Protein AF-A0AAD8ESJ5-F1 (afdb_monomer_lite)

Sequence (172 aa):
HAMPMRGAFWVPRVFITESRILFYLHSFFLQLIPAIIVDFFIKLRFSGCRPWLAKIQRKIFITFMALAYFTLNSWTFKTDKMVSLKKQVPSTDEPFSLKEFDEFEMLDYFLASFSAAFRFIVKIPVYDTKGRRELKWMKRIENFVILSTIIFVVLWIYEKTSLFSLNDAFSN

Organism: Diploptera punctata (NCBI:txid6984)

Structure (mmCIF, N/CA/C/O backbone):
data_AF-A0AAD8ESJ5-F1
#
_entry.id   AF-A0AAD8ESJ5-F1
#
loop_
_atom_site.group_PDB
_atom_site.id
_atom_site.type_symbol
_atom_site.label_atom_id
_atom_site.label_alt_id
_atom_site.label_comp_id
_atom_site.label_asym_id
_atom_site.label_entity_id
_atom_site.label_seq_id
_atom_site.pdbx_PDB_ins_code
_atom_site.Cartn_x
_atom_site.Cartn_y
_atom_site.Cartn_z
_atom_site.occupancy
_atom_site.B_iso_or_equiv
_atom_site.auth_seq_id
_atom_site.auth_comp_id
_atom_site.auth_asym_id
_atom_site.auth_atom_id
_atom_site.pdbx_PDB_model_num
ATOM 1 N N . HIS A 1 1 ? -5.455 16.045 0.692 1.00 40.94 1 HIS A N 1
ATOM 2 C CA . HIS A 1 1 ? -4.214 16.323 1.451 1.00 40.94 1 HIS A CA 1
ATOM 3 C C . HIS A 1 1 ? -3.374 15.050 1.569 1.00 40.94 1 HIS A C 1
ATOM 5 O O . HIS A 1 1 ? -3.767 14.154 2.292 1.00 40.94 1 HIS A O 1
ATOM 11 N N . ALA A 1 2 ? -2.257 14.913 0.842 1.00 50.38 2 ALA A N 1
ATOM 12 C CA . ALA A 1 2 ? -1.377 13.742 0.987 1.00 50.38 2 ALA A CA 1
ATOM 13 C C . ALA A 1 2 ? -0.287 14.036 2.027 1.00 50.38 2 ALA A C 1
ATOM 15 O O . ALA A 1 2 ? 0.477 14.990 1.850 1.00 50.38 2 ALA A O 1
ATOM 16 N N . MET A 1 3 ? -0.228 13.246 3.101 1.00 56.78 3 MET A N 1
ATOM 17 C CA . MET A 1 3 ? 0.818 13.377 4.115 1.00 56.78 3 MET A CA 1
ATOM 18 C C . MET A 1 3 ? 2.148 12.837 3.570 1.00 56.78 3 MET A C 1
ATOM 20 O O . MET A 1 3 ? 2.182 11.722 3.044 1.00 56.78 3 MET A O 1
ATOM 24 N N . PRO A 1 4 ? 3.243 13.609 3.650 1.00 57.22 4 PRO A N 1
ATOM 25 C CA . PRO A 1 4 ? 4.560 13.118 3.276 1.00 57.22 4 PRO A CA 1
ATOM 26 C C . PRO A 1 4 ? 5.033 12.075 4.298 1.00 57.22 4 PRO A C 1
ATOM 28 O O . PRO A 1 4 ? 5.200 12.390 5.472 1.00 57.22 4 PRO A O 1
ATOM 31 N N . MET A 1 5 ? 5.254 10.835 3.857 1.00 58.59 5 MET A N 1
ATOM 32 C CA . MET A 1 5 ? 5.862 9.792 4.688 1.00 58.59 5 MET A CA 1
ATOM 33 C C . MET A 1 5 ? 7.370 9.759 4.434 1.00 58.59 5 MET A C 1
ATOM 35 O O . MET A 1 5 ? 7.796 9.486 3.313 1.00 58.59 5 MET A O 1
ATOM 39 N N . ARG A 1 6 ? 8.183 10.033 5.462 1.00 57.84 6 ARG A N 1
ATOM 40 C CA . ARG A 1 6 ? 9.639 9.822 5.388 1.00 57.84 6 ARG A CA 1
ATOM 41 C C . ARG A 1 6 ? 9.941 8.329 5.352 1.00 57.84 6 ARG A C 1
ATOM 43 O O . ARG A 1 6 ? 9.407 7.581 6.166 1.00 57.84 6 ARG A O 1
ATOM 50 N N . GLY A 1 7 ? 10.818 7.910 4.441 1.00 61.34 7 GLY A N 1
ATOM 51 C CA . GLY A 1 7 ? 11.282 6.519 4.363 1.00 61.34 7 GLY A CA 1
ATOM 52 C C . GLY A 1 7 ? 10.276 5.533 3.760 1.00 61.34 7 GLY A C 1
ATOM 53 O O . GLY A 1 7 ? 10.505 4.326 3.803 1.00 61.34 7 GLY A O 1
ATOM 54 N N . ALA A 1 8 ? 9.176 6.018 3.180 1.00 63.88 8 ALA A N 1
ATOM 55 C CA . ALA A 1 8 ? 8.313 5.171 2.370 1.00 63.88 8 ALA A CA 1
ATOM 56 C C . ALA A 1 8 ? 9.044 4.811 1.070 1.00 63.88 8 ALA A C 1
ATOM 58 O O . ALA A 1 8 ? 9.504 5.690 0.355 1.00 63.88 8 ALA A O 1
ATOM 59 N N . PHE A 1 9 ? 9.153 3.524 0.743 1.00 65.75 9 PHE A N 1
ATOM 60 C CA . PHE A 1 9 ? 9.714 3.093 -0.546 1.00 65.75 9 PHE A CA 1
ATOM 61 C C . PHE A 1 9 ? 8.698 3.177 -1.691 1.00 65.75 9 PHE A C 1
ATOM 63 O O . PHE A 1 9 ? 9.081 3.172 -2.858 1.00 65.75 9 PHE A O 1
ATOM 70 N N . TRP A 1 10 ? 7.407 3.254 -1.363 1.00 70.50 10 TRP A N 1
ATOM 71 C CA . TRP A 1 10 ? 6.308 3.308 -2.319 1.00 70.50 10 TRP A CA 1
ATOM 72 C C . TRP A 1 10 ? 5.266 4.328 -1.876 1.00 70.50 10 TRP A C 1
ATOM 74 O O . TRP A 1 10 ? 5.114 4.583 -0.680 1.00 70.50 10 TRP A O 1
ATOM 84 N N . VAL A 1 11 ? 4.516 4.886 -2.828 1.00 69.19 11 VAL A N 1
ATOM 85 C CA . VAL A 1 11 ? 3.364 5.726 -2.492 1.00 69.19 11 VAL A CA 1
ATOM 86 C C . VAL A 1 11 ? 2.302 4.836 -1.840 1.00 69.19 11 VAL A C 1
ATOM 88 O O . VAL A 1 11 ? 1.853 3.884 -2.476 1.00 69.19 11 VAL A O 1
ATOM 91 N N . PRO A 1 12 ? 1.860 5.117 -0.604 1.00 64.38 12 PRO A N 1
ATOM 92 C CA . PRO A 1 12 ? 0.743 4.396 -0.012 1.00 64.38 12 PRO A CA 1
ATOM 93 C C . PRO A 1 12 ? -0.530 4.803 -0.759 1.00 64.38 12 PRO A C 1
ATOM 95 O O . PRO A 1 12 ? -1.142 5.833 -0.475 1.00 64.38 12 PRO A O 1
ATOM 98 N N . ARG A 1 13 ? -0.888 4.023 -1.777 1.00 66.56 13 ARG A N 1
ATOM 99 C CA . ARG A 1 13 ? -2.115 4.182 -2.549 1.00 66.56 13 ARG A CA 1
ATOM 100 C C . ARG A 1 13 ? -3.047 3.040 -2.182 1.00 66.56 13 ARG A C 1
ATOM 102 O O . ARG A 1 13 ? -2.690 1.873 -2.312 1.00 66.56 13 ARG A O 1
ATOM 109 N N . VAL A 1 14 ? -4.228 3.394 -1.697 1.00 66.19 14 VAL A N 1
ATOM 110 C CA . VAL A 1 14 ? -5.308 2.439 -1.460 1.00 66.19 14 VAL A CA 1
ATOM 111 C C . VAL A 1 14 ? -6.241 2.537 -2.654 1.00 66.19 14 VAL A C 1
ATOM 113 O O . VAL A 1 14 ? -6.745 3.618 -2.953 1.00 66.19 14 VAL A O 1
ATOM 116 N N . PHE A 1 15 ? -6.424 1.424 -3.357 1.00 68.56 15 PHE A N 1
ATOM 117 C CA . PHE A 1 15 ? -7.370 1.320 -4.457 1.00 68.56 15 PHE A CA 1
ATOM 118 C C . PHE A 1 15 ? -8.487 0.377 -4.028 1.00 68.56 15 PHE A C 1
ATOM 120 O O . PHE A 1 15 ? -8.247 -0.808 -3.796 1.00 68.56 15 PHE A O 1
ATOM 127 N N . ILE A 1 16 ? -9.690 0.920 -3.869 1.00 68.75 16 ILE A N 1
ATOM 128 C CA . ILE A 1 16 ? -10.880 0.151 -3.515 1.00 68.75 16 ILE A CA 1
ATOM 129 C C . ILE A 1 16 ? -11.651 -0.063 -4.810 1.00 68.75 16 ILE A C 1
ATOM 131 O O . ILE A 1 16 ? -11.987 0.894 -5.502 1.00 68.75 16 ILE A O 1
ATOM 135 N N . THR A 1 17 ? -11.879 -1.321 -5.167 1.00 74.94 17 THR A N 1
ATOM 136 C CA . THR A 1 17 ? -12.646 -1.689 -6.354 1.00 74.94 17 THR A CA 1
ATOM 137 C C . THR A 1 17 ? -13.560 -2.854 -6.022 1.00 74.94 17 THR A C 1
ATOM 139 O O . THR A 1 17 ? -13.198 -3.734 -5.242 1.00 74.94 17 THR A O 1
ATOM 142 N N . GLU A 1 18 ? -14.744 -2.857 -6.622 1.00 73.56 18 GLU A N 1
ATOM 143 C CA . GLU A 1 18 ? -15.721 -3.938 -6.478 1.00 73.56 18 GLU A CA 1
ATOM 144 C C . GLU A 1 18 ? -15.319 -5.169 -7.307 1.00 73.56 18 GLU A C 1
ATOM 146 O O . GLU A 1 18 ? -15.631 -6.308 -6.957 1.00 73.56 18 GLU A O 1
ATOM 151 N N . SER A 1 19 ? -14.560 -4.964 -8.391 1.00 79.31 19 SER A N 1
ATOM 152 C CA . SER A 1 19 ? -14.103 -6.050 -9.255 1.00 79.31 19 SER A CA 1
ATOM 153 C C . SER A 1 19 ? -12.823 -6.690 -8.725 1.00 79.31 19 SER A C 1
ATOM 155 O O . SER A 1 19 ? -11.733 -6.114 -8.777 1.00 79.31 19 SER A O 1
ATOM 157 N N . ARG A 1 20 ? -12.931 -7.955 -8.302 1.00 78.00 20 ARG A N 1
ATOM 158 C CA . ARG A 1 20 ? -11.779 -8.762 -7.864 1.00 78.00 20 ARG A CA 1
ATOM 159 C C . ARG A 1 20 ? -10.717 -8.903 -8.955 1.00 78.00 20 ARG A C 1
ATOM 161 O O . ARG A 1 20 ? -9.530 -8.913 -8.650 1.00 78.00 20 ARG A O 1
ATOM 168 N N . ILE A 1 21 ? -11.125 -8.988 -10.221 1.00 78.12 21 ILE A N 1
ATOM 169 C CA . ILE A 1 21 ? -10.200 -9.154 -11.351 1.00 78.12 21 ILE A CA 1
ATOM 170 C C . ILE A 1 21 ? -9.342 -7.898 -11.516 1.00 78.12 21 ILE A C 1
ATOM 172 O O . ILE A 1 21 ? -8.121 -8.000 -11.617 1.00 78.12 21 ILE A O 1
ATOM 176 N N . LEU A 1 22 ? -9.964 -6.715 -11.472 1.00 78.94 22 LEU A N 1
ATOM 177 C CA . LEU A 1 22 ? -9.235 -5.448 -11.543 1.00 78.94 22 LEU A CA 1
ATOM 178 C C . LEU A 1 22 ? -8.283 -5.286 -10.357 1.00 78.94 22 LEU A C 1
ATOM 180 O O . LEU A 1 22 ? -7.149 -4.853 -10.552 1.00 78.94 22 LEU A O 1
ATOM 184 N N . PHE A 1 23 ? -8.704 -5.698 -9.157 1.00 81.81 23 PHE A N 1
ATOM 185 C CA . PHE A 1 23 ? -7.833 -5.718 -7.985 1.00 81.81 23 PHE A CA 1
ATOM 186 C C . PHE A 1 23 ? -6.596 -6.602 -8.210 1.00 81.81 23 PHE A C 1
ATOM 188 O O . PHE A 1 23 ? -5.471 -6.139 -8.020 1.00 81.81 23 PHE A O 1
ATOM 195 N N . TYR A 1 24 ? -6.778 -7.851 -8.657 1.00 81.12 24 TYR A N 1
ATOM 196 C CA . TYR A 1 24 ? -5.661 -8.770 -8.893 1.00 81.12 24 TYR A CA 1
ATOM 197 C C . TYR A 1 24 ? -4.707 -8.264 -9.972 1.00 81.12 24 TYR A C 1
ATOM 199 O O . TYR A 1 24 ? -3.495 -8.300 -9.763 1.00 81.12 24 TYR A O 1
ATOM 207 N N . LEU A 1 25 ? -5.235 -7.759 -11.091 1.00 80.81 25 LEU A N 1
ATOM 208 C CA . LEU A 1 25 ? -4.420 -7.176 -12.157 1.00 80.81 25 LEU A CA 1
ATOM 209 C C . LEU A 1 25 ? -3.615 -5.986 -11.625 1.00 80.81 25 LEU A C 1
ATOM 211 O O . LEU A 1 25 ? -2.398 -5.944 -11.786 1.00 80.81 25 LEU A O 1
ATOM 215 N N . HIS A 1 26 ? -4.265 -5.057 -10.927 1.00 78.50 26 HIS A N 1
ATOM 216 C CA . HIS A 1 26 ? -3.607 -3.880 -10.368 1.00 78.50 26 HIS A CA 1
ATOM 217 C C . HIS A 1 26 ? -2.498 -4.257 -9.373 1.00 78.50 26 HIS A C 1
ATOM 219 O O . HIS A 1 26 ? -1.363 -3.797 -9.511 1.00 78.50 26 HIS A O 1
ATOM 225 N N . SER A 1 27 ? -2.784 -5.135 -8.406 1.00 79.56 27 SER A N 1
ATOM 226 C CA . SER A 1 27 ? -1.782 -5.617 -7.446 1.00 79.56 27 SER A CA 1
ATOM 227 C C . SER A 1 27 ? -0.632 -6.360 -8.129 1.00 79.56 27 SER A C 1
ATOM 229 O O . SER A 1 27 ? 0.530 -6.182 -7.761 1.00 79.56 27 SER A O 1
ATOM 231 N N . PHE A 1 28 ? -0.916 -7.163 -9.152 1.00 80.56 28 PHE A N 1
ATOM 232 C CA . PHE A 1 28 ? 0.120 -7.889 -9.878 1.00 80.56 28 PHE A CA 1
ATOM 233 C C . PHE A 1 28 ? 1.044 -6.938 -10.653 1.00 80.56 28 PHE A C 1
ATOM 235 O O . PHE A 1 28 ? 2.262 -6.961 -10.456 1.00 80.56 28 PHE A O 1
ATOM 242 N N . PHE A 1 29 ? 0.476 -6.056 -11.479 1.00 76.88 29 PHE A N 1
ATOM 243 C CA . PHE A 1 29 ? 1.249 -5.181 -12.362 1.00 76.88 29 PHE A CA 1
ATOM 244 C C . PHE A 1 29 ? 1.947 -4.032 -11.635 1.00 76.88 29 PHE A C 1
ATOM 246 O O . PHE A 1 29 ? 3.068 -3.682 -11.999 1.00 76.88 29 PHE A O 1
ATOM 253 N N . LEU A 1 30 ? 1.323 -3.446 -10.611 1.00 75.00 30 LEU A N 1
ATOM 254 C CA . LEU A 1 30 ? 1.831 -2.220 -9.985 1.00 75.00 30 LEU A CA 1
ATOM 255 C C . LEU A 1 30 ? 2.545 -2.442 -8.658 1.00 75.00 30 LEU A C 1
ATOM 257 O O . LEU A 1 30 ? 3.293 -1.567 -8.231 1.00 75.00 30 LEU A O 1
ATOM 261 N N . GLN A 1 31 ? 2.346 -3.590 -8.009 1.00 77.25 31 GLN A N 1
ATOM 262 C CA . GLN A 1 31 ? 2.987 -3.883 -6.725 1.00 77.25 31 GLN A CA 1
ATOM 263 C C . GLN A 1 31 ? 3.960 -5.057 -6.841 1.00 77.25 31 GLN A C 1
ATOM 265 O O . GLN A 1 31 ? 5.114 -4.929 -6.428 1.00 77.25 31 GLN A O 1
ATOM 270 N N . LEU A 1 32 ? 3.542 -6.183 -7.432 1.00 81.44 32 LEU A N 1
ATOM 271 C CA . LEU A 1 32 ? 4.367 -7.394 -7.463 1.00 81.44 32 LEU A CA 1
ATOM 272 C C . LEU A 1 32 ? 5.510 -7.317 -8.484 1.00 81.44 32 LEU A C 1
ATOM 274 O O . LEU A 1 32 ? 6.667 -7.503 -8.101 1.00 81.44 32 LEU A O 1
ATOM 278 N N . ILE A 1 33 ? 5.211 -7.027 -9.756 1.00 81.62 33 ILE A N 1
ATOM 279 C CA . ILE A 1 33 ? 6.234 -6.948 -10.816 1.00 81.62 33 ILE A CA 1
ATOM 280 C C . ILE A 1 33 ? 7.335 -5.935 -10.459 1.00 81.62 33 ILE A C 1
ATOM 282 O O . ILE A 1 33 ? 8.511 -6.312 -10.483 1.00 81.62 33 ILE A O 1
ATOM 286 N N . PRO A 1 34 ? 7.021 -4.687 -10.055 1.00 79.12 34 PRO A N 1
ATOM 287 C CA . PRO A 1 34 ? 8.061 -3.714 -9.750 1.00 79.12 34 PRO A CA 1
ATOM 288 C C . PRO A 1 34 ? 8.897 -4.114 -8.534 1.00 79.12 34 PRO A C 1
ATOM 290 O O . PRO A 1 34 ? 10.107 -3.899 -8.528 1.00 79.12 34 PRO A O 1
ATOM 293 N N . ALA A 1 35 ? 8.286 -4.748 -7.526 1.00 82.00 35 ALA A N 1
ATOM 294 C CA . ALA A 1 35 ? 9.021 -5.224 -6.360 1.00 82.00 35 ALA A CA 1
ATOM 295 C C . ALA A 1 35 ? 10.011 -6.341 -6.710 1.00 82.00 35 ALA A C 1
ATOM 297 O O . ALA A 1 35 ? 11.132 -6.326 -6.203 1.00 82.00 35 ALA A O 1
ATOM 298 N N . ILE A 1 36 ? 9.634 -7.264 -7.603 1.00 82.25 36 ILE A N 1
ATOM 299 C CA . ILE A 1 36 ? 10.530 -8.325 -8.088 1.00 82.25 36 ILE A CA 1
ATOM 300 C C . ILE A 1 36 ? 11.685 -7.729 -8.898 1.00 82.25 36 ILE A C 1
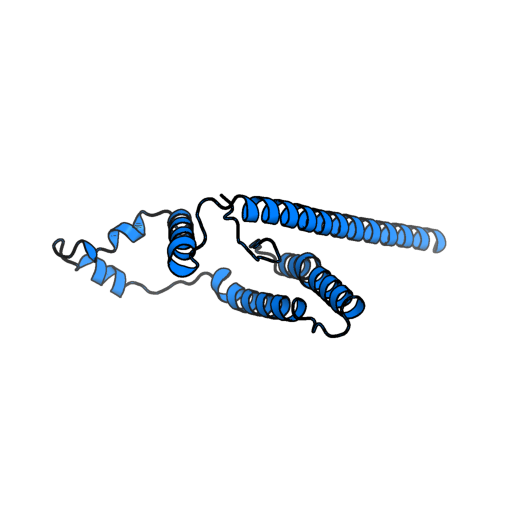ATOM 302 O O . ILE A 1 36 ? 12.833 -8.120 -8.691 1.00 82.25 36 ILE A O 1
ATOM 306 N N . ILE A 1 37 ? 11.405 -6.767 -9.782 1.00 82.19 37 ILE A N 1
ATOM 307 C CA . ILE A 1 37 ? 12.433 -6.089 -10.586 1.00 82.19 37 ILE A CA 1
ATOM 308 C C . ILE A 1 37 ? 13.451 -5.389 -9.674 1.00 82.19 37 ILE A C 1
ATOM 310 O O . ILE A 1 37 ? 14.659 -5.546 -9.855 1.00 82.19 37 ILE A O 1
ATOM 314 N N . VAL A 1 38 ? 12.983 -4.659 -8.659 1.00 81.75 38 VAL A N 1
ATOM 315 C CA . VAL A 1 38 ? 13.859 -3.982 -7.690 1.00 81.75 38 VAL A CA 1
ATOM 316 C C . VAL A 1 38 ? 14.681 -4.990 -6.887 1.00 81.75 38 VAL A C 1
ATOM 318 O O . VAL A 1 38 ? 15.895 -4.828 -6.773 1.00 81.75 38 VAL A O 1
ATOM 321 N N . ASP A 1 39 ? 14.058 -6.054 -6.379 1.00 83.44 39 ASP A N 1
ATOM 322 C CA . ASP A 1 39 ? 14.748 -7.124 -5.652 1.00 83.44 39 ASP A CA 1
ATOM 323 C C . ASP A 1 39 ? 15.816 -7.817 -6.532 1.00 83.44 39 ASP A C 1
ATOM 325 O O . ASP A 1 39 ? 16.898 -8.153 -6.040 1.00 83.44 39 ASP A O 1
ATOM 329 N N . PHE A 1 40 ? 15.563 -7.976 -7.838 1.00 84.94 40 PHE A N 1
ATOM 330 C CA . PHE A 1 40 ? 16.534 -8.498 -8.806 1.00 84.94 40 PHE A CA 1
ATOM 331 C C . PHE A 1 40 ? 17.720 -7.546 -9.006 1.00 84.94 40 PHE A C 1
ATOM 333 O O . PHE A 1 40 ? 18.870 -7.979 -8.917 1.00 84.94 40 PHE A O 1
ATOM 340 N N . PHE A 1 41 ? 17.469 -6.246 -9.199 1.00 82.44 41 PHE A N 1
ATOM 341 C CA . PHE A 1 41 ? 18.537 -5.246 -9.313 1.00 82.44 41 PHE A CA 1
ATOM 342 C C . PHE A 1 41 ? 19.377 -5.137 -8.041 1.00 82.44 41 PHE A C 1
ATOM 344 O O . PHE A 1 41 ? 20.598 -5.008 -8.129 1.00 82.44 41 PHE A O 1
ATOM 351 N N . ILE A 1 42 ? 18.750 -5.216 -6.865 1.00 82.75 42 ILE A N 1
ATOM 352 C CA . ILE A 1 42 ? 19.461 -5.223 -5.582 1.00 82.75 42 ILE A CA 1
ATOM 353 C C . ILE A 1 42 ? 20.376 -6.444 -5.503 1.00 82.75 42 ILE A C 1
ATOM 355 O O . ILE A 1 42 ? 21.553 -6.295 -5.186 1.00 82.75 42 ILE A O 1
ATOM 359 N N . LYS A 1 43 ? 19.866 -7.632 -5.846 1.00 83.38 43 LYS A N 1
ATOM 360 C CA . LYS A 1 43 ? 20.651 -8.872 -5.835 1.00 83.38 43 LYS A CA 1
ATOM 361 C C . LYS A 1 43 ? 21.822 -8.832 -6.823 1.00 83.38 43 LYS A C 1
ATOM 363 O O . LYS A 1 43 ? 22.888 -9.348 -6.506 1.00 83.38 43 LYS A O 1
ATOM 368 N N . LEU A 1 44 ? 21.621 -8.235 -7.999 1.00 83.12 44 LEU A N 1
ATOM 369 C CA . LEU A 1 44 ? 22.636 -8.142 -9.050 1.00 83.12 44 LEU A CA 1
ATOM 370 C C . LEU A 1 44 ? 23.721 -7.104 -8.730 1.00 83.12 44 LEU A C 1
ATOM 372 O O . LEU A 1 44 ? 24.896 -7.343 -8.988 1.00 83.12 44 LEU A O 1
ATOM 376 N N . ARG A 1 45 ? 23.335 -5.942 -8.187 1.00 79.25 45 ARG A N 1
ATOM 377 C CA . ARG A 1 45 ? 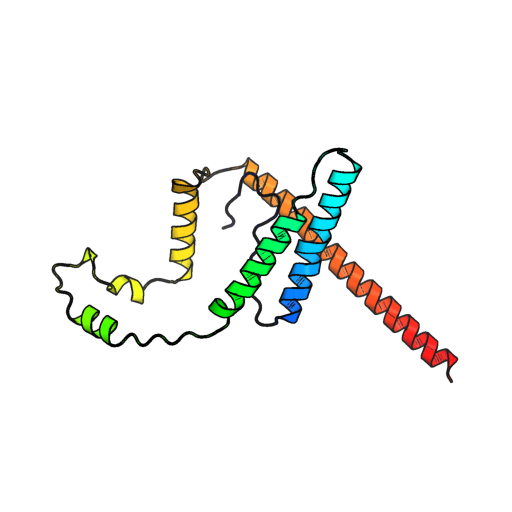24.249 -4.813 -7.945 1.00 79.25 45 ARG A CA 1
ATOM 378 C C . ARG A 1 45 ? 24.953 -4.885 -6.594 1.00 79.25 45 ARG A C 1
ATOM 380 O O . ARG A 1 45 ? 26.072 -4.401 -6.464 1.00 79.25 45 ARG A O 1
ATOM 387 N N . PHE A 1 46 ? 24.294 -5.459 -5.595 1.00 76.94 46 PHE A N 1
ATOM 388 C CA . PHE A 1 46 ? 24.791 -5.553 -4.231 1.00 76.94 46 PHE A CA 1
ATOM 389 C C . PHE A 1 46 ? 24.863 -7.029 -3.839 1.00 76.94 46 PHE A C 1
ATOM 391 O O . PHE A 1 46 ? 23.950 -7.561 -3.202 1.00 76.94 46 PHE A O 1
ATOM 398 N N . SER A 1 47 ? 25.953 -7.696 -4.237 1.00 60.56 47 SER A N 1
ATOM 399 C CA . SER A 1 47 ? 26.269 -9.071 -3.829 1.00 60.56 47 SER A CA 1
ATOM 400 C C . SER A 1 47 ? 26.280 -9.174 -2.300 1.00 60.56 47 SER A C 1
ATOM 402 O O . SER A 1 47 ? 27.258 -8.817 -1.651 1.00 60.56 47 SER A O 1
ATOM 404 N N . GLY A 1 48 ? 25.159 -9.613 -1.719 1.00 67.06 48 GLY A N 1
ATOM 405 C CA . GLY A 1 48 ? 24.968 -9.760 -0.271 1.00 67.06 48 GLY A CA 1
ATOM 406 C C . GLY A 1 48 ? 23.643 -9.207 0.267 1.00 67.06 48 GLY A C 1
ATOM 407 O O . GLY A 1 48 ? 23.177 -9.662 1.315 1.00 67.06 48 GLY A O 1
ATOM 408 N N . CYS A 1 49 ? 22.978 -8.291 -0.444 1.00 71.75 49 CYS A N 1
ATOM 409 C CA . CYS A 1 49 ? 21.674 -7.782 -0.015 1.00 71.75 49 CYS A CA 1
ATOM 410 C C . CYS A 1 49 ? 20.566 -8.804 -0.305 1.00 71.75 49 CYS A C 1
ATOM 412 O O . CYS A 1 49 ? 20.354 -9.229 -1.441 1.00 71.75 49 CYS A O 1
ATOM 414 N N . ARG A 1 50 ? 19.831 -9.206 0.740 1.00 74.12 50 ARG A N 1
ATOM 415 C CA . ARG A 1 50 ? 18.709 -10.141 0.602 1.00 74.12 50 ARG A CA 1
ATOM 416 C C . ARG A 1 50 ? 17.475 -9.404 0.061 1.00 74.12 50 ARG A C 1
ATOM 418 O O . ARG A 1 50 ? 17.078 -8.409 0.667 1.00 74.12 50 ARG A O 1
ATOM 425 N N . PRO A 1 51 ? 16.829 -9.907 -1.006 1.00 74.38 51 PRO A N 1
ATOM 426 C CA . PRO A 1 51 ? 15.579 -9.340 -1.498 1.00 74.38 51 PRO A CA 1
ATOM 427 C C . PRO A 1 51 ? 14.489 -9.463 -0.424 1.00 74.38 51 PRO A C 1
ATOM 429 O O . PRO A 1 51 ? 14.261 -10.542 0.146 1.00 74.38 51 PRO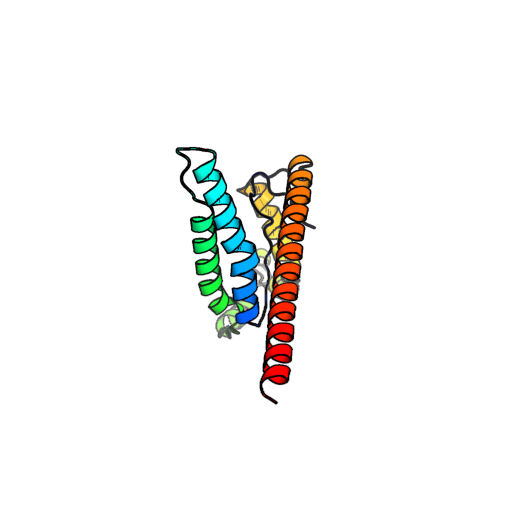 A O 1
ATOM 432 N N . TRP A 1 52 ? 13.851 -8.342 -0.100 1.00 80.75 52 TRP A N 1
ATOM 433 C CA . TRP A 1 52 ? 12.842 -8.239 0.962 1.00 80.75 52 TRP A CA 1
ATOM 434 C C . TRP A 1 52 ? 11.554 -7.584 0.475 1.00 80.75 52 TRP A C 1
ATOM 436 O O . TRP A 1 52 ? 10.505 -7.782 1.096 1.00 80.75 52 TRP A O 1
ATOM 446 N N . LEU A 1 53 ? 11.601 -6.850 -0.636 1.00 81.44 53 LEU A N 1
ATOM 447 C CA . LEU A 1 53 ? 10.492 -6.020 -1.075 1.00 81.44 53 LEU A CA 1
ATOM 448 C C . LEU A 1 53 ? 9.322 -6.886 -1.553 1.00 81.44 53 LEU A C 1
ATOM 450 O O . LEU A 1 53 ? 8.186 -6.677 -1.122 1.00 81.44 53 LEU A O 1
ATOM 454 N N . ALA A 1 54 ? 9.595 -7.946 -2.319 1.00 80.81 54 ALA A N 1
ATOM 455 C CA . ALA A 1 54 ? 8.582 -8.916 -2.735 1.00 80.81 54 ALA A CA 1
ATOM 456 C C . ALA A 1 54 ? 7.937 -9.641 -1.538 1.00 80.81 54 ALA A C 1
ATOM 458 O O . ALA A 1 54 ? 6.742 -9.945 -1.555 1.00 80.81 54 ALA A O 1
ATOM 459 N N . LYS A 1 55 ? 8.694 -9.876 -0.454 1.00 83.75 55 LYS A N 1
ATOM 460 C CA . LYS A 1 55 ? 8.146 -10.479 0.775 1.00 83.75 55 LYS A CA 1
ATOM 461 C C . LYS A 1 55 ? 7.146 -9.551 1.451 1.00 83.75 55 LYS A C 1
ATOM 463 O O . LYS A 1 55 ? 6.133 -10.028 1.961 1.00 83.75 55 LYS A O 1
ATOM 468 N N . ILE A 1 56 ? 7.415 -8.246 1.458 1.00 84.12 56 ILE A N 1
ATOM 469 C CA . ILE A 1 56 ? 6.472 -7.259 1.985 1.00 84.12 56 ILE A CA 1
ATOM 470 C C . ILE A 1 56 ? 5.232 -7.173 1.111 1.00 84.12 56 ILE A C 1
ATOM 472 O O . ILE A 1 56 ? 4.134 -7.259 1.653 1.00 84.12 56 ILE A O 1
ATOM 476 N N . GLN A 1 57 ? 5.385 -7.089 -0.212 1.00 84.25 57 GLN A N 1
ATOM 477 C CA . GLN A 1 57 ? 4.228 -7.041 -1.110 1.00 84.25 57 GLN A CA 1
ATOM 478 C C . GLN A 1 57 ? 3.335 -8.275 -0.957 1.00 84.25 57 GLN A C 1
ATOM 480 O O . GLN A 1 57 ? 2.115 -8.152 -0.894 1.00 84.25 57 GLN A O 1
ATOM 485 N N . ARG A 1 58 ? 3.924 -9.463 -0.769 1.00 84.94 58 ARG A N 1
ATOM 486 C CA . ARG A 1 58 ? 3.159 -10.680 -0.466 1.00 84.94 58 ARG A CA 1
ATOM 487 C C . ARG A 1 58 ? 2.358 -10.563 0.834 1.00 84.94 58 ARG A C 1
ATOM 489 O O . ARG A 1 58 ? 1.200 -10.967 0.862 1.00 84.94 58 ARG A O 1
ATOM 496 N N . LYS A 1 59 ? 2.953 -10.030 1.908 1.00 86.44 59 LYS A N 1
ATOM 497 C CA . LYS A 1 59 ? 2.235 -9.809 3.176 1.00 86.44 59 LYS A CA 1
ATOM 498 C C . LYS A 1 59 ? 1.086 -8.821 2.989 1.00 86.44 59 LYS A C 1
ATOM 500 O O . LYS A 1 59 ? -0.022 -9.115 3.417 1.00 86.44 59 LYS A O 1
ATOM 505 N N . ILE A 1 60 ? 1.344 -7.704 2.309 1.00 84.06 60 ILE A N 1
ATOM 506 C CA . ILE A 1 60 ? 0.338 -6.682 1.993 1.00 84.06 60 ILE A CA 1
ATOM 507 C C . ILE A 1 60 ? -0.837 -7.309 1.234 1.00 84.06 60 ILE A C 1
ATOM 509 O O . ILE A 1 60 ? -1.987 -7.120 1.619 1.00 84.06 60 ILE A O 1
ATOM 513 N N . PHE A 1 61 ? -0.553 -8.116 0.214 1.00 84.50 61 PHE A N 1
ATOM 514 C CA . PHE A 1 61 ? -1.571 -8.801 -0.574 1.00 84.50 61 PHE A CA 1
ATOM 515 C C . PHE A 1 61 ? -2.436 -9.757 0.260 1.00 84.50 61 PHE A C 1
ATOM 517 O O . PHE A 1 61 ? -3.659 -9.722 0.159 1.00 84.50 61 PHE A O 1
ATOM 524 N N . ILE A 1 62 ? -1.822 -10.578 1.121 1.00 86.12 62 ILE A N 1
ATOM 525 C CA . ILE A 1 62 ? -2.560 -11.492 2.011 1.00 86.12 62 ILE A CA 1
ATOM 526 C C . ILE A 1 62 ? -3.456 -10.701 2.972 1.00 86.12 62 ILE A C 1
ATOM 528 O O . ILE A 1 62 ? -4.619 -11.057 3.156 1.00 86.12 62 ILE A O 1
ATOM 532 N N . THR A 1 63 ? -2.945 -9.606 3.542 1.00 86.38 63 THR A N 1
ATOM 533 C CA . THR A 1 63 ? -3.738 -8.721 4.402 1.00 86.38 63 THR A CA 1
ATOM 534 C C . THR A 1 63 ? -4.922 -8.128 3.646 1.00 86.38 63 THR A C 1
ATOM 536 O O . THR A 1 63 ? -6.030 -8.140 4.172 1.00 86.38 63 THR A O 1
ATOM 539 N N . PHE A 1 64 ? -4.731 -7.662 2.408 1.00 83.69 64 PHE A N 1
ATOM 540 C CA . PHE A 1 64 ? -5.835 -7.153 1.591 1.00 83.69 64 PHE A CA 1
ATOM 541 C C . PHE A 1 64 ? -6.872 -8.227 1.262 1.00 83.69 64 PHE A C 1
ATOM 543 O O . PHE A 1 64 ? -8.061 -7.932 1.304 1.00 83.69 64 PHE A O 1
ATOM 550 N N . MET A 1 65 ? -6.456 -9.465 0.987 1.00 83.81 65 MET A N 1
ATOM 551 C CA . MET A 1 65 ? -7.387 -10.577 0.755 1.00 83.81 65 MET A CA 1
ATOM 552 C C . MET A 1 65 ? -8.247 -10.875 1.983 1.00 83.81 65 MET A C 1
ATOM 554 O O . MET A 1 65 ? -9.458 -11.045 1.859 1.00 83.81 65 MET A O 1
ATOM 558 N N . ALA A 1 66 ? -7.640 -10.894 3.172 1.00 87.81 66 ALA A N 1
ATOM 559 C CA . ALA A 1 66 ? -8.380 -11.055 4.419 1.00 87.81 66 ALA A CA 1
ATOM 560 C C . ALA A 1 66 ? -9.308 -9.857 4.678 1.00 87.81 66 ALA A C 1
ATOM 562 O O . ALA A 1 66 ? -10.467 -10.035 5.045 1.00 87.81 66 ALA A O 1
ATOM 563 N N . LEU A 1 67 ? -8.819 -8.638 4.436 1.00 85.62 67 LEU A N 1
ATOM 564 C CA . LEU A 1 67 ? -9.572 -7.402 4.630 1.00 85.62 67 LEU A CA 1
ATOM 565 C C . LEU A 1 67 ? -10.771 -7.297 3.683 1.00 85.62 67 LEU A C 1
ATOM 567 O O . LEU A 1 67 ? -11.824 -6.836 4.107 1.00 85.62 67 LEU A O 1
ATOM 571 N N . ALA A 1 68 ? -10.639 -7.769 2.441 1.00 83.06 68 ALA A N 1
ATOM 572 C CA . ALA A 1 68 ? -11.696 -7.720 1.435 1.00 83.06 68 ALA A CA 1
ATOM 573 C C . ALA A 1 68 ? -12.988 -8.397 1.912 1.00 83.06 68 ALA A C 1
ATOM 575 O O . ALA A 1 68 ? -14.078 -7.922 1.610 1.00 83.06 68 ALA A O 1
ATOM 576 N N . TYR A 1 69 ? -12.882 -9.473 2.698 1.00 81.56 69 TYR A N 1
ATOM 577 C CA . TYR A 1 69 ? -14.049 -10.118 3.298 1.00 81.56 69 TYR A CA 1
ATOM 578 C C . TYR A 1 69 ? -14.769 -9.207 4.303 1.00 81.56 69 TYR A C 1
ATOM 580 O O . TYR A 1 69 ? -15.995 -9.204 4.370 1.00 81.56 69 TYR A O 1
ATOM 588 N N . PHE A 1 70 ? -14.028 -8.414 5.071 1.00 83.00 70 PHE A N 1
ATOM 589 C CA . PHE A 1 70 ? -14.612 -7.507 6.054 1.00 83.00 70 PHE A CA 1
ATOM 590 C C . PHE A 1 70 ? -15.137 -6.217 5.427 1.00 83.00 70 PHE A C 1
ATOM 592 O O . PHE A 1 70 ? -16.124 -5.682 5.917 1.00 83.00 70 PHE A O 1
ATOM 599 N N . THR A 1 71 ? -14.514 -5.728 4.353 1.00 81.94 71 THR A N 1
ATOM 600 C CA . THR A 1 71 ? -14.871 -4.440 3.744 1.00 81.94 71 THR A CA 1
ATOM 601 C C . THR A 1 71 ? -15.932 -4.538 2.656 1.00 81.94 71 THR A C 1
ATOM 603 O O . THR A 1 71 ? -16.706 -3.600 2.503 1.00 81.94 71 THR A O 1
ATOM 606 N N . LEU A 1 72 ? -15.972 -5.631 1.887 1.00 81.44 72 LEU A N 1
ATOM 607 C CA . LEU A 1 72 ? -16.900 -5.771 0.755 1.00 81.44 72 LEU A CA 1
ATOM 608 C C . LEU A 1 72 ? -18.241 -6.405 1.139 1.00 81.44 72 LEU A C 1
ATOM 610 O O . LEU A 1 72 ? -19.179 -6.357 0.351 1.00 81.44 72 LEU A O 1
ATOM 614 N N . ASN A 1 73 ? -18.338 -7.011 2.321 1.00 81.56 73 ASN A N 1
ATOM 615 C CA . ASN A 1 73 ? -19.595 -7.559 2.816 1.00 81.56 73 ASN A CA 1
ATOM 616 C C . ASN A 1 73 ? -20.291 -6.545 3.724 1.00 81.56 73 ASN A C 1
ATOM 618 O O . ASN A 1 73 ? -19.660 -5.921 4.577 1.00 81.56 73 ASN A O 1
ATOM 622 N N . SER A 1 74 ? -21.608 -6.410 3.572 1.00 78.50 74 SER A N 1
ATOM 623 C CA . SER A 1 74 ? -22.431 -5.635 4.495 1.00 78.50 74 SER A CA 1
ATOM 624 C C . SER A 1 74 ? -22.626 -6.415 5.793 1.00 78.50 74 SER A C 1
ATOM 626 O O . SER A 1 74 ? -23.161 -7.525 5.780 1.00 78.50 74 SER A O 1
ATOM 628 N N . TRP A 1 75 ? -22.232 -5.821 6.915 1.00 80.81 75 TRP A N 1
ATOM 629 C CA . TRP A 1 75 ? -22.399 -6.420 8.235 1.00 80.81 75 TRP A CA 1
ATOM 630 C C . TRP A 1 75 ? -23.576 -5.775 8.959 1.00 80.81 75 TRP A C 1
ATOM 632 O O . TRP A 1 75 ? -23.513 -4.619 9.373 1.00 80.81 75 TRP A O 1
ATOM 642 N N . THR A 1 76 ? -24.661 -6.529 9.128 1.00 80.56 76 THR A N 1
ATOM 643 C CA . THR A 1 76 ? -25.799 -6.115 9.954 1.00 80.56 76 THR A CA 1
ATOM 644 C C . THR A 1 76 ? -25.574 -6.602 11.379 1.00 80.56 76 THR A C 1
ATOM 646 O O . THR A 1 76 ? -25.755 -7.784 11.680 1.00 80.56 76 THR A O 1
ATOM 649 N N . PHE A 1 77 ? -25.170 -5.700 12.266 1.00 81.25 77 PHE A N 1
ATOM 650 C CA . PHE A 1 77 ? -25.063 -6.000 13.690 1.00 81.25 77 PHE A CA 1
ATOM 651 C C . PHE A 1 77 ? -26.415 -5.758 14.371 1.00 81.25 77 PHE A C 1
ATOM 653 O O . PHE A 1 77 ? -27.053 -4.730 14.150 1.00 81.25 77 PHE A O 1
ATOM 660 N N . LYS A 1 78 ? -26.875 -6.714 15.193 1.00 83.62 78 LYS A N 1
ATOM 661 C CA . LYS A 1 78 ? -28.062 -6.516 16.039 1.00 83.62 78 LYS A CA 1
ATOM 662 C C . LYS A 1 78 ? -27.686 -5.613 17.206 1.00 83.62 78 LYS A C 1
ATOM 664 O O . LYS A 1 78 ? -27.052 -6.057 18.161 1.00 83.62 78 LYS A O 1
ATOM 669 N N . THR A 1 79 ? -28.088 -4.353 17.118 1.00 81.81 79 THR A N 1
ATOM 670 C CA . THR A 1 79 ? -27.656 -3.291 18.040 1.00 81.81 79 THR A CA 1
ATOM 671 C C . THR A 1 79 ? -28.769 -2.880 19.014 1.00 81.81 79 THR A C 1
ATOM 673 O O . THR A 1 79 ? -28.621 -1.908 19.747 1.00 81.81 79 THR A O 1
ATOM 676 N N . ASP A 1 80 ? -29.868 -3.640 19.089 1.00 83.69 80 ASP A N 1
ATOM 677 C CA . ASP A 1 80 ? -31.084 -3.280 19.841 1.00 83.69 80 ASP A CA 1
ATOM 678 C C . ASP A 1 80 ? -30.805 -2.920 21.310 1.00 83.69 80 ASP A C 1
ATOM 680 O O . ASP A 1 80 ? -31.280 -1.902 21.812 1.00 83.69 80 ASP A O 1
ATOM 684 N N . LYS A 1 81 ? -29.957 -3.709 21.987 1.00 81.56 81 LYS A N 1
ATOM 685 C CA . LYS A 1 81 ? -29.564 -3.462 23.386 1.00 81.56 81 LYS A CA 1
ATOM 686 C C . LYS A 1 81 ? -28.688 -2.220 23.554 1.00 81.56 81 LYS A C 1
ATOM 688 O O . LYS A 1 81 ? -28.791 -1.516 24.553 1.00 81.56 81 LYS A O 1
ATOM 693 N N . MET A 1 82 ? -27.817 -1.944 22.590 1.00 78.31 82 MET A N 1
ATOM 694 C CA . MET A 1 82 ? -26.942 -0.772 22.632 1.00 78.31 82 MET A CA 1
ATOM 695 C C . MET A 1 82 ? -27.747 0.506 22.363 1.00 78.31 82 MET A C 1
ATOM 697 O O . MET A 1 82 ? -27.546 1.508 23.044 1.00 78.31 82 MET A O 1
ATOM 701 N N . VAL A 1 83 ? -28.732 0.448 21.461 1.00 78.88 83 VAL A N 1
ATOM 702 C CA . VAL A 1 83 ? -29.686 1.544 21.235 1.00 78.88 83 VAL A CA 1
ATOM 703 C C . VAL A 1 83 ? -30.558 1.781 22.473 1.00 78.88 83 VAL A C 1
ATOM 705 O O . VAL A 1 83 ? -30.786 2.935 22.837 1.00 78.88 83 VAL A O 1
ATOM 708 N N . SER A 1 84 ? -31.023 0.728 23.158 1.00 81.31 84 SER A N 1
ATOM 709 C CA . SER A 1 84 ? -31.791 0.898 24.400 1.00 81.31 84 SER A CA 1
ATOM 710 C C . SER A 1 84 ? -30.948 1.483 25.533 1.00 81.31 84 SER A C 1
ATOM 712 O O . SER A 1 84 ? -31.434 2.352 26.250 1.00 81.31 84 SER A O 1
ATOM 714 N N . LEU A 1 85 ? -29.683 1.064 25.659 1.00 79.56 85 LEU A N 1
ATOM 715 C CA . LEU A 1 85 ? -28.749 1.625 26.638 1.00 79.56 85 LEU A CA 1
ATOM 716 C C . LEU A 1 85 ? -28.455 3.101 26.348 1.00 79.56 85 LEU A C 1
ATOM 718 O O . LEU A 1 85 ? -28.516 3.906 27.270 1.00 79.56 85 LEU A O 1
ATOM 722 N N . LYS A 1 86 ? -28.250 3.487 25.078 1.00 74.00 86 LYS A N 1
ATOM 723 C CA . LYS A 1 86 ? -28.050 4.894 24.666 1.00 74.00 86 LYS A CA 1
ATOM 724 C C . LYS A 1 86 ? -29.191 5.807 25.138 1.00 74.00 86 LYS A C 1
ATOM 726 O O . LYS A 1 86 ? -28.939 6.943 25.516 1.00 74.00 86 LYS A O 1
ATOM 731 N N . LYS A 1 87 ? -30.436 5.313 25.149 1.00 75.00 87 LYS A N 1
ATOM 732 C CA . LYS A 1 87 ? -31.618 6.068 25.615 1.00 75.00 87 LYS A CA 1
ATOM 733 C C . LYS A 1 87 ? -31.712 6.199 27.138 1.00 75.00 87 LYS A C 1
ATOM 735 O O . LYS A 1 87 ? -32.459 7.045 27.614 1.00 75.00 87 LYS A O 1
ATOM 740 N N . GLN A 1 88 ? -31.006 5.352 27.883 1.00 77.69 88 GLN A N 1
ATOM 741 C CA . GLN A 1 88 ? -31.028 5.319 29.346 1.00 77.69 88 GLN A CA 1
ATOM 742 C C . GLN A 1 88 ? -29.859 6.085 29.982 1.00 77.69 88 GLN A C 1
ATOM 744 O O . GLN A 1 88 ? -29.848 6.236 31.200 1.00 77.69 88 GLN A O 1
ATOM 749 N N . VAL A 1 89 ? -28.893 6.577 29.189 1.00 75.12 89 VAL A N 1
ATOM 750 C CA . VAL A 1 89 ? -27.774 7.386 29.697 1.00 75.12 89 VAL A CA 1
ATOM 751 C C . VAL A 1 89 ? -28.304 8.748 30.176 1.00 75.12 89 VAL A C 1
ATOM 753 O O . VAL A 1 89 ? -28.899 9.475 29.373 1.00 75.12 89 VAL A O 1
ATOM 756 N N . PRO A 1 90 ? -28.119 9.111 31.459 1.00 74.31 90 PRO A N 1
ATOM 757 C CA . PRO A 1 90 ? -28.527 10.411 31.987 1.00 74.31 90 PRO A CA 1
ATOM 758 C C . PRO A 1 90 ? -27.763 11.560 31.318 1.00 74.31 90 PRO A C 1
ATOM 760 O O . PRO A 1 90 ? -26.597 11.415 30.963 1.00 74.31 90 PRO A O 1
ATOM 763 N N . SER A 1 91 ? -28.373 12.745 31.234 1.00 69.69 91 SER A N 1
ATOM 764 C CA . SER A 1 91 ? -27.716 13.957 30.711 1.00 69.69 91 SER A CA 1
ATOM 765 C C . SER A 1 91 ? -26.501 14.412 31.532 1.00 69.69 91 SER A C 1
ATOM 767 O O . SER A 1 91 ? -25.712 15.213 31.051 1.00 69.69 91 SER A O 1
ATOM 769 N N . THR A 1 92 ? -26.348 13.913 32.761 1.00 72.19 92 THR A N 1
ATOM 770 C CA . THR A 1 92 ? -25.207 14.195 33.644 1.00 72.19 92 THR A CA 1
ATOM 771 C C . THR A 1 92 ? -23.916 13.503 33.182 1.00 72.19 92 THR A C 1
ATOM 773 O O . THR A 1 92 ? -22.833 14.007 33.460 1.00 72.19 92 THR A O 1
ATOM 776 N N . ASP A 1 93 ? -24.019 12.402 32.427 1.00 70.06 93 ASP A N 1
ATOM 777 C CA . ASP A 1 93 ? -22.888 11.646 31.864 1.00 70.06 93 ASP A CA 1
ATOM 778 C C . ASP A 1 93 ? -22.650 12.007 30.385 1.00 70.06 93 ASP A C 1
ATOM 780 O O . ASP A 1 93 ? -22.350 11.161 29.540 1.00 70.06 93 ASP A O 1
ATOM 784 N N . GLU A 1 94 ? -22.777 13.298 30.064 1.00 64.62 94 GLU A N 1
ATOM 785 C CA . GLU A 1 94 ? -22.566 13.865 28.729 1.00 64.62 94 GLU A CA 1
ATOM 786 C C . GLU A 1 94 ? -21.262 13.417 28.026 1.00 64.62 94 GLU A C 1
ATOM 788 O O . GLU A 1 94 ? -21.345 13.086 26.843 1.00 64.62 94 GLU A O 1
ATOM 793 N N . PRO A 1 95 ? -20.087 13.273 28.686 1.00 66.19 95 PRO A N 1
ATOM 794 C CA . PRO A 1 95 ? -18.874 12.790 28.009 1.00 66.19 95 PRO A CA 1
ATOM 795 C C . PRO A 1 95 ? -18.928 11.316 27.564 1.00 66.19 95 PRO A C 1
ATOM 797 O O . PRO A 1 95 ? -18.087 10.890 26.775 1.00 66.19 95 PRO A O 1
ATOM 800 N N . PHE A 1 96 ? -19.895 10.527 28.043 1.00 63.53 96 PHE A N 1
ATOM 801 C CA . PHE A 1 96 ? -20.152 9.157 27.573 1.00 63.53 96 PHE A CA 1
ATOM 802 C C . PHE A 1 96 ? -21.317 9.085 26.574 1.00 63.53 96 PHE A C 1
ATOM 804 O O . PHE A 1 96 ? -21.688 8.001 26.111 1.00 63.53 96 PHE A O 1
ATOM 811 N N . SER A 1 97 ? -21.911 10.230 26.234 1.00 64.25 97 SER A N 1
ATOM 812 C CA . SER A 1 97 ? -23.023 10.315 25.298 1.00 64.25 97 SER A CA 1
ATOM 813 C C . SER A 1 97 ? -22.569 9.958 23.884 1.00 64.25 97 SER A C 1
ATOM 815 O O . SER A 1 97 ? -21.767 10.643 23.262 1.00 64.25 97 SER A O 1
ATOM 817 N N . LEU A 1 98 ? -23.158 8.906 23.314 1.00 65.44 98 LEU A N 1
ATOM 818 C CA . LEU A 1 98 ? -22.903 8.487 21.930 1.00 65.44 98 LEU A CA 1
ATOM 819 C C . LEU A 1 98 ? -23.648 9.352 20.891 1.00 65.44 98 LEU A C 1
ATOM 821 O O . LEU A 1 98 ? -23.883 8.896 19.771 1.00 65.44 98 LEU A O 1
ATOM 825 N N . LYS A 1 99 ? -24.121 10.553 21.254 1.00 64.75 99 LYS A N 1
ATOM 826 C CA . LYS A 1 99 ? -24.830 11.459 20.328 1.00 64.75 99 LYS A CA 1
ATOM 827 C C . LYS A 1 99 ? -23.931 11.925 19.183 1.00 64.75 99 LYS A C 1
ATOM 829 O O . LYS A 1 99 ? -24.373 11.925 18.044 1.00 64.75 99 LYS A O 1
ATOM 834 N N . GLU A 1 100 ? -22.666 12.207 19.474 1.00 62.34 100 GLU A N 1
ATOM 835 C CA . GLU A 1 100 ? -21.682 12.682 18.490 1.00 62.34 100 GLU A CA 1
ATOM 836 C C . GLU A 1 100 ? -21.387 11.653 17.383 1.00 62.34 100 GLU A C 1
ATOM 838 O O . GLU A 1 100 ? -20.976 12.020 16.286 1.00 62.34 100 GLU A O 1
ATOM 843 N N . PHE A 1 101 ? -21.648 10.362 17.629 1.00 62.75 101 PHE A N 1
ATOM 844 C CA . PHE A 1 101 ? -21.466 9.306 16.629 1.00 62.75 101 PHE A CA 1
ATOM 845 C C . PHE A 1 101 ? -22.506 9.328 15.499 1.00 62.75 101 PHE A C 1
ATOM 847 O O . PHE A 1 101 ? -22.230 8.752 14.449 1.00 62.75 101 PHE A O 1
ATOM 854 N N . ASP A 1 102 ? -23.671 9.961 15.690 1.00 64.00 102 ASP A N 1
ATOM 855 C CA . ASP A 1 102 ? -24.716 10.023 14.652 1.00 64.00 102 ASP A CA 1
ATOM 856 C C . ASP A 1 102 ? -24.495 11.181 13.658 1.00 64.00 102 ASP A C 1
ATOM 858 O O . ASP A 1 102 ? -25.005 11.127 12.542 1.00 64.00 102 ASP A O 1
ATOM 862 N N . GLU A 1 103 ? -23.740 12.219 14.039 1.00 62.38 103 GLU A N 1
ATOM 863 C CA . GLU A 1 103 ? -23.639 13.476 13.273 1.00 62.38 103 GLU A CA 1
ATOM 864 C C . GLU A 1 103 ? -22.315 13.669 12.524 1.00 62.38 103 GLU A C 1
ATOM 866 O O . GLU A 1 103 ? -22.199 14.592 11.717 1.00 62.38 103 GLU A O 1
ATOM 871 N N . PHE A 1 104 ? -21.306 12.828 12.756 1.00 68.25 104 PHE A N 1
ATOM 872 C CA . PHE A 1 104 ? -19.984 13.064 12.184 1.00 68.25 104 PHE A CA 1
ATOM 873 C C . PHE A 1 104 ? -19.791 12.353 10.826 1.00 68.25 104 PHE A C 1
ATOM 875 O O . PHE A 1 104 ? -20.152 11.189 10.636 1.00 68.25 104 PHE A O 1
ATOM 882 N N . GLU A 1 105 ? -19.154 13.039 9.871 1.00 77.56 105 GLU A N 1
ATOM 883 C CA . GLU A 1 105 ? -18.760 12.442 8.593 1.00 77.56 105 GLU A CA 1
ATOM 884 C C . GLU A 1 105 ? -17.613 11.440 8.804 1.00 77.56 105 GLU A C 1
ATOM 886 O O . GLU A 1 105 ? -16.492 11.828 9.143 1.00 77.56 105 GLU A O 1
ATOM 891 N N . MET A 1 106 ? -17.882 10.144 8.571 1.00 76.00 106 MET A N 1
ATOM 892 C CA . MET A 1 106 ? -16.935 9.030 8.773 1.00 76.00 106 MET A CA 1
ATOM 893 C C . MET A 1 106 ? -15.512 9.358 8.278 1.00 76.00 106 MET A C 1
ATOM 895 O O . MET A 1 106 ? -14.515 9.089 8.955 1.00 76.00 106 MET A O 1
ATOM 899 N N . LEU A 1 107 ? -15.430 9.960 7.091 1.00 79.12 107 LEU A N 1
ATOM 900 C CA . LEU A 1 107 ? -14.182 10.289 6.420 1.00 79.12 107 LEU A CA 1
ATOM 901 C C . LEU A 1 107 ? -13.342 11.313 7.196 1.00 79.12 107 LEU A C 1
ATOM 903 O O . LEU A 1 107 ? -12.131 11.122 7.337 1.00 79.12 107 LEU A O 1
ATOM 907 N N . ASP A 1 108 ? -13.965 12.358 7.729 1.00 82.19 108 ASP A N 1
ATOM 908 C CA . ASP A 1 108 ? -13.263 13.443 8.414 1.00 82.19 108 ASP A CA 1
ATOM 909 C C . ASP A 1 108 ? -12.651 12.986 9.734 1.00 82.19 108 ASP A C 1
ATOM 911 O O . ASP A 1 108 ? -11.495 13.309 10.028 1.00 82.19 108 ASP A O 1
ATOM 915 N N . TYR A 1 109 ? -13.358 12.146 10.491 1.00 82.50 109 TYR A N 1
ATOM 916 C CA . TYR A 1 109 ? -12.783 11.515 11.680 1.00 82.50 109 TYR A CA 1
ATOM 917 C C . TYR A 1 109 ? -11.607 10.624 11.320 1.00 82.50 109 TYR A C 1
ATOM 919 O O . TYR A 1 109 ? -10.551 10.745 11.935 1.00 82.50 109 TYR A O 1
ATOM 927 N N . PHE A 1 110 ? -11.734 9.773 10.293 1.00 81.62 110 PHE A N 1
ATOM 928 C CA . PHE A 1 110 ? -10.616 8.932 9.872 1.00 81.62 110 PHE A CA 1
ATOM 929 C C . PHE A 1 110 ? -9.396 9.775 9.495 1.00 81.62 110 PHE A C 1
ATOM 931 O O . PHE A 1 110 ? -8.281 9.445 9.903 1.00 81.62 110 PHE A O 1
ATOM 938 N N . LEU A 1 111 ? -9.584 10.883 8.775 1.00 82.38 111 LEU A N 1
ATOM 939 C CA . LEU A 1 111 ? -8.497 11.797 8.420 1.00 82.38 111 LEU A CA 1
ATOM 940 C C . LEU A 1 111 ? -7.887 12.485 9.650 1.00 82.38 111 LEU A C 1
ATOM 942 O O . LEU A 1 111 ? -6.656 12.576 9.748 1.00 82.38 111 LEU A O 1
ATOM 946 N N . ALA A 1 112 ? -8.712 12.934 10.596 1.00 83.56 112 ALA A N 1
ATOM 947 C CA . ALA A 1 112 ? -8.265 13.562 11.836 1.00 83.56 112 ALA A CA 1
ATOM 948 C C . ALA A 1 112 ? -7.500 12.575 12.733 1.00 83.56 112 ALA A C 1
ATOM 950 O O . ALA A 1 112 ? -6.384 12.875 13.169 1.00 83.56 112 ALA A O 1
ATOM 951 N N . SER A 1 113 ? -8.038 11.372 12.943 1.00 84.38 113 SER A N 1
ATOM 952 C CA . SER A 1 113 ? -7.403 10.298 13.713 1.00 84.38 113 SER A CA 1
ATOM 953 C C . SER A 1 113 ? -6.098 9.841 13.070 1.00 84.38 113 SER A C 1
ATOM 955 O O . SER A 1 113 ? -5.096 9.680 13.767 1.00 84.38 113 SER A O 1
ATOM 957 N N . PHE A 1 114 ? -6.067 9.687 11.743 1.00 82.50 114 PHE A N 1
ATOM 958 C CA . PHE A 1 114 ? -4.843 9.357 11.015 1.00 82.50 114 PHE A CA 1
ATOM 959 C C . PHE A 1 114 ? -3.795 10.458 11.219 1.00 82.50 114 PHE A C 1
ATOM 961 O O . PHE A 1 114 ? -2.676 10.173 11.641 1.00 82.50 114 PHE A O 1
ATOM 968 N N . SER A 1 115 ? -4.167 11.728 11.039 1.00 80.75 115 SER A N 1
ATOM 969 C CA . SER A 1 115 ? -3.286 12.878 11.295 1.00 80.75 115 SER A CA 1
ATOM 970 C C . SER A 1 115 ? -2.721 12.886 12.719 1.00 80.75 115 SER A C 1
ATOM 972 O O . SER A 1 115 ? -1.511 13.046 12.914 1.00 80.75 115 SER A O 1
ATOM 974 N N . ALA A 1 116 ? -3.573 12.643 13.717 1.00 83.81 116 ALA A N 1
ATOM 975 C CA . ALA A 1 116 ? -3.170 12.555 15.114 1.00 83.81 116 ALA A CA 1
ATOM 976 C C . ALA A 1 116 ? -2.194 11.391 15.352 1.00 83.81 116 ALA A C 1
ATOM 978 O O . ALA A 1 116 ? -1.150 11.590 15.974 1.00 83.81 116 ALA A O 1
ATOM 979 N N . ALA A 1 117 ? -2.469 10.204 14.804 1.00 85.19 117 ALA A N 1
ATOM 980 C CA . ALA A 1 117 ? -1.592 9.042 14.927 1.00 85.19 117 ALA A CA 1
ATOM 981 C C . ALA A 1 117 ? -0.195 9.322 14.347 1.00 85.19 117 ALA A C 1
ATOM 983 O O . ALA A 1 117 ? 0.819 9.066 15.001 1.00 85.19 117 ALA A O 1
ATOM 984 N N . PHE A 1 118 ? -0.112 9.926 13.159 1.00 77.88 118 PHE A N 1
ATOM 985 C CA . PHE A 1 118 ? 1.180 10.285 12.563 1.00 77.88 118 PHE A CA 1
ATOM 986 C C . PHE A 1 118 ? 1.936 11.342 13.365 1.00 77.88 118 PHE A C 1
A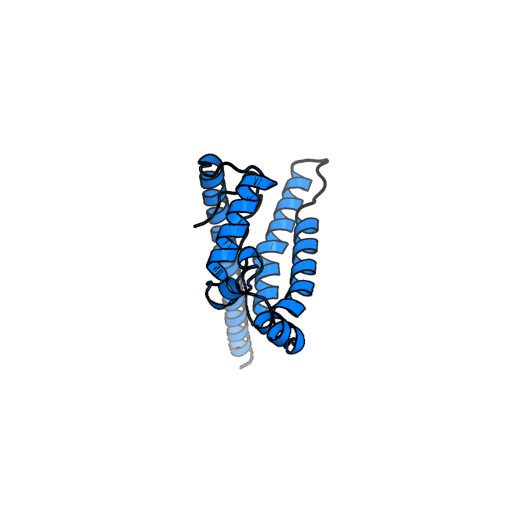TOM 988 O O . PHE A 1 118 ? 3.164 11.268 13.472 1.00 77.88 118 PHE A O 1
ATOM 995 N N . ARG A 1 119 ? 1.219 12.299 13.959 1.00 78.50 119 ARG A N 1
ATOM 996 C CA . ARG A 1 119 ? 1.817 13.354 14.778 1.00 78.50 119 ARG A CA 1
ATOM 997 C C . ARG A 1 119 ? 2.324 12.833 16.122 1.00 78.50 119 ARG A C 1
ATOM 999 O O . ARG A 1 119 ? 3.441 13.165 16.507 1.00 78.50 119 ARG A O 1
ATOM 1006 N N . PHE A 1 120 ? 1.521 12.050 16.837 1.00 84.50 120 PHE A N 1
ATOM 1007 C CA . PHE A 1 120 ? 1.799 11.682 18.228 1.00 84.50 120 PHE A CA 1
ATOM 1008 C C . PHE A 1 120 ? 2.482 10.320 18.376 1.00 84.50 120 PHE A C 1
ATOM 1010 O O . PHE A 1 120 ? 3.385 10.187 19.199 1.00 84.50 120 PHE A O 1
ATOM 1017 N N . ILE A 1 121 ? 2.104 9.330 17.562 1.00 85.88 121 ILE A N 1
ATOM 1018 C CA . ILE A 1 121 ? 2.660 7.970 17.637 1.00 85.88 121 ILE A CA 1
ATOM 1019 C C . ILE A 1 121 ? 3.934 7.887 16.796 1.00 85.88 121 ILE A C 1
ATOM 1021 O O . ILE A 1 121 ? 5.001 7.546 17.302 1.00 85.88 121 ILE A O 1
ATOM 1025 N N . VAL A 1 122 ? 3.833 8.240 15.512 1.00 79.81 122 VAL A N 1
ATOM 1026 C CA . VAL A 1 122 ? 4.951 8.115 14.556 1.00 79.81 122 VAL A CA 1
ATOM 1027 C C . VAL A 1 122 ? 5.914 9.309 14.637 1.00 79.81 122 VAL A C 1
ATOM 1029 O O . VAL A 1 122 ? 7.047 9.226 14.168 1.00 79.81 122 VAL A O 1
ATOM 1032 N N . LYS A 1 123 ? 5.494 10.413 15.272 1.00 81.81 123 LYS A N 1
ATOM 1033 C CA . LYS A 1 123 ? 6.286 11.642 15.463 1.00 81.81 123 LYS A CA 1
ATOM 1034 C C . LYS A 1 123 ? 6.785 12.255 14.144 1.00 81.81 123 LYS A C 1
ATOM 1036 O O . LYS A 1 123 ? 7.892 12.791 14.078 1.00 81.81 123 LYS A O 1
ATOM 1041 N N . ILE A 1 124 ? 5.974 12.198 13.082 1.00 70.00 124 ILE A N 1
ATOM 1042 C CA . ILE A 1 124 ? 6.303 12.828 11.792 1.00 70.00 124 ILE A CA 1
ATOM 1043 C C . ILE A 1 124 ? 6.005 14.337 11.865 1.00 70.00 124 ILE A C 1
ATOM 1045 O O . ILE A 1 124 ? 4.899 14.720 12.256 1.00 70.00 124 ILE A O 1
ATOM 1049 N N . PRO A 1 125 ? 6.942 15.221 11.471 1.00 69.19 125 PRO A N 1
ATOM 1050 C CA . PRO A 1 125 ? 6.684 16.656 11.443 1.00 69.19 125 PRO A CA 1
ATOM 1051 C C . PRO A 1 125 ? 5.616 17.011 10.394 1.00 69.19 125 PRO A C 1
ATOM 1053 O O . PRO A 1 125 ? 5.707 16.606 9.236 1.00 69.19 125 PRO A O 1
ATOM 1056 N N . VAL A 1 126 ? 4.631 17.826 10.793 1.00 63.22 126 VAL A N 1
ATOM 1057 C CA . VAL A 1 126 ? 3.473 18.246 9.967 1.00 63.22 126 VAL A CA 1
ATOM 1058 C C . VAL A 1 126 ? 3.906 18.925 8.653 1.00 63.22 126 VAL A C 1
ATOM 1060 O O . VAL A 1 126 ? 3.244 18.808 7.618 1.00 63.22 126 VAL A O 1
ATOM 1063 N N . TYR A 1 127 ? 5.069 19.583 8.664 1.00 64.19 127 TYR A N 1
ATOM 1064 C CA . TYR A 1 127 ? 5.651 20.277 7.519 1.00 64.19 127 TYR A CA 1
ATOM 1065 C C . TYR A 1 127 ? 6.995 19.665 7.127 1.00 64.19 127 TYR A C 1
ATOM 1067 O O . TYR A 1 127 ? 8.053 20.218 7.413 1.00 64.19 127 TYR A O 1
ATOM 1075 N N . ASP A 1 128 ? 6.962 18.521 6.445 1.00 69.31 128 ASP A N 1
ATOM 1076 C CA . ASP A 1 128 ? 8.176 17.935 5.881 1.00 69.31 128 ASP A CA 1
ATOM 1077 C C . ASP A 1 128 ? 8.341 18.244 4.386 1.00 69.31 128 ASP A C 1
ATOM 1079 O O . ASP A 1 128 ? 7.665 17.675 3.525 1.00 69.31 128 ASP A O 1
ATOM 1083 N N . THR A 1 129 ? 9.263 19.147 4.054 1.00 69.62 129 THR A N 1
ATOM 1084 C CA . THR A 1 129 ? 9.592 19.494 2.661 1.00 69.62 129 THR A CA 1
ATOM 1085 C C . THR A 1 129 ? 10.351 18.373 1.949 1.00 69.62 129 THR A C 1
ATOM 1087 O O . THR A 1 129 ? 10.129 18.154 0.754 1.00 69.62 129 THR A O 1
ATOM 1090 N N . LYS A 1 130 ? 11.193 17.619 2.673 1.00 71.00 130 LYS A N 1
ATOM 1091 C CA . LYS A 1 130 ? 11.951 16.486 2.117 1.00 71.00 130 LYS A CA 1
ATOM 1092 C C . LYS A 1 130 ? 11.015 15.343 1.732 1.00 71.00 130 LYS A C 1
ATOM 1094 O O . LYS A 1 130 ? 10.993 14.963 0.563 1.00 71.00 130 LYS A O 1
ATOM 1099 N N . GLY A 1 131 ? 10.147 14.908 2.645 1.00 72.12 131 GLY A N 1
ATOM 1100 C CA . GLY A 1 131 ? 9.139 13.885 2.368 1.00 72.12 131 GLY A CA 1
ATOM 1101 C C . GLY A 1 131 ? 8.163 14.282 1.254 1.00 72.12 131 GLY A C 1
ATOM 1102 O O . GLY A 1 131 ? 7.734 13.433 0.477 1.00 72.12 131 GLY A O 1
ATOM 1103 N N . ARG A 1 132 ? 7.854 15.578 1.074 1.00 75.38 132 ARG A N 1
ATOM 1104 C CA . ARG A 1 132 ? 7.061 16.039 -0.087 1.00 75.38 132 ARG A CA 1
ATOM 1105 C C . ARG A 1 132 ? 7.804 15.862 -1.409 1.00 75.38 132 ARG A C 1
ATOM 1107 O O . ARG A 1 132 ? 7.175 15.517 -2.410 1.00 75.38 132 ARG A O 1
ATOM 1114 N N . ARG A 1 133 ? 9.115 16.118 -1.441 1.00 76.94 133 ARG A N 1
ATOM 1115 C CA . ARG A 1 133 ? 9.943 15.909 -2.638 1.00 76.94 133 ARG A CA 1
ATOM 1116 C C . ARG A 1 133 ? 10.064 14.420 -2.955 1.00 76.94 133 ARG A C 1
ATOM 1118 O O . ARG A 1 133 ? 9.855 14.041 -4.104 1.00 76.94 133 ARG A O 1
ATOM 1125 N N . GLU A 1 134 ? 10.339 13.602 -1.946 1.00 76.62 134 GLU 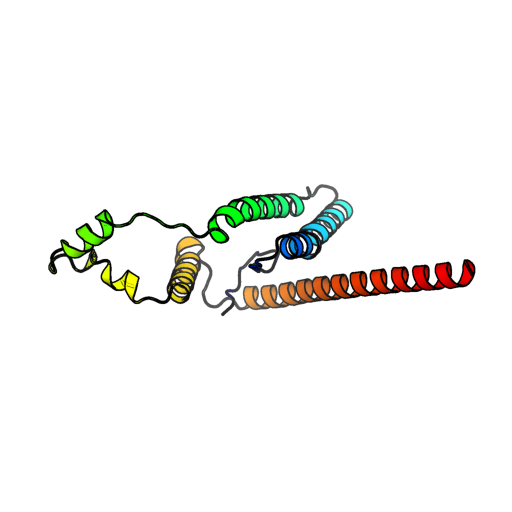A N 1
ATOM 1126 C CA . GLU A 1 134 ? 10.387 12.139 -2.043 1.00 76.62 134 GLU A CA 1
ATOM 1127 C C . GLU A 1 134 ? 9.061 11.572 -2.570 1.00 76.62 134 GLU A C 1
ATOM 1129 O O . GLU A 1 134 ? 9.051 10.867 -3.576 1.00 76.62 134 GLU A O 1
ATOM 1134 N N . LEU A 1 135 ? 7.928 12.004 -2.009 1.00 78.12 135 LEU A N 1
ATOM 1135 C CA . LEU A 1 135 ? 6.598 11.610 -2.474 1.00 78.12 135 LEU A CA 1
ATOM 1136 C C . LEU A 1 135 ? 6.335 12.017 -3.933 1.00 78.12 135 LEU A C 1
ATOM 1138 O O . LEU A 1 135 ? 5.739 11.250 -4.688 1.00 78.12 135 LEU A O 1
ATOM 1142 N N . LYS A 1 136 ? 6.763 13.216 -4.359 1.00 81.88 136 LYS A N 1
ATOM 1143 C CA . LYS A 1 136 ? 6.638 13.644 -5.766 1.00 81.88 136 LYS A CA 1
ATOM 1144 C C . LYS A 1 136 ? 7.452 12.744 -6.698 1.00 81.88 136 LYS A C 1
ATOM 1146 O O . LYS A 1 136 ? 6.955 12.396 -7.767 1.00 81.88 136 LYS A O 1
ATOM 1151 N N . TRP A 1 137 ? 8.667 12.360 -6.308 1.00 81.50 137 TRP A N 1
ATOM 1152 C CA . TRP A 1 137 ? 9.488 11.426 -7.082 1.00 81.50 137 TRP A CA 1
ATOM 1153 C C . TRP A 1 137 ? 8.867 10.035 -7.153 1.00 81.50 137 TRP A C 1
ATOM 1155 O O . TRP A 1 137 ? 8.749 9.491 -8.247 1.00 81.50 137 TRP A O 1
ATOM 1165 N N . MET A 1 138 ? 8.386 9.505 -6.029 1.00 76.50 138 MET A N 1
ATOM 1166 C CA . MET A 1 138 ? 7.699 8.210 -5.994 1.00 76.50 138 MET A CA 1
ATOM 1167 C C . MET A 1 138 ? 6.458 8.215 -6.888 1.00 76.50 138 MET A C 1
ATOM 1169 O O . MET A 1 138 ? 6.276 7.294 -7.674 1.00 76.50 138 MET A O 1
ATOM 1173 N N . LYS A 1 139 ? 5.659 9.292 -6.865 1.00 81.94 139 LYS A N 1
ATOM 1174 C CA . LYS A 1 139 ? 4.508 9.448 -7.770 1.00 81.94 139 LYS A CA 1
ATOM 1175 C C . LYS A 1 139 ? 4.910 9.474 -9.243 1.00 81.94 139 LYS A C 1
ATOM 1177 O O . LYS A 1 139 ? 4.180 8.943 -10.069 1.00 81.94 139 LYS A O 1
ATOM 1182 N N . ARG A 1 140 ? 6.046 10.091 -9.590 1.00 82.81 140 ARG A N 1
ATOM 1183 C CA . ARG A 1 140 ? 6.558 10.080 -10.971 1.00 82.81 140 ARG A CA 1
ATOM 1184 C C . ARG A 1 140 ? 6.966 8.676 -11.403 1.00 82.81 140 ARG A C 1
ATOM 1186 O O . ARG A 1 140 ? 6.588 8.269 -12.493 1.00 82.81 140 ARG A O 1
ATOM 1193 N N . ILE A 1 141 ? 7.695 7.951 -10.552 1.00 80.50 141 ILE A N 1
ATOM 1194 C CA . ILE A 1 141 ? 8.104 6.562 -10.813 1.00 80.50 141 ILE A CA 1
ATOM 1195 C C . ILE A 1 141 ? 6.870 5.677 -10.975 1.00 80.50 141 ILE A C 1
ATOM 1197 O O . ILE A 1 141 ? 6.767 4.932 -11.940 1.00 80.50 141 ILE A O 1
ATOM 1201 N N . GLU A 1 142 ? 5.905 5.799 -10.071 1.00 78.81 142 GLU A N 1
ATOM 1202 C CA . GLU A 1 142 ? 4.671 5.026 -10.126 1.00 78.81 142 GLU A CA 1
ATOM 1203 C C . GLU A 1 142 ? 3.860 5.340 -11.386 1.00 78.81 142 GLU A C 1
ATOM 1205 O O . GLU A 1 142 ? 3.461 4.421 -12.091 1.00 78.81 142 GLU A O 1
ATOM 1210 N N . ASN A 1 143 ? 3.677 6.618 -11.731 1.00 82.50 143 ASN A N 1
ATOM 1211 C CA . ASN A 1 143 ? 3.000 6.998 -12.970 1.00 82.50 143 AS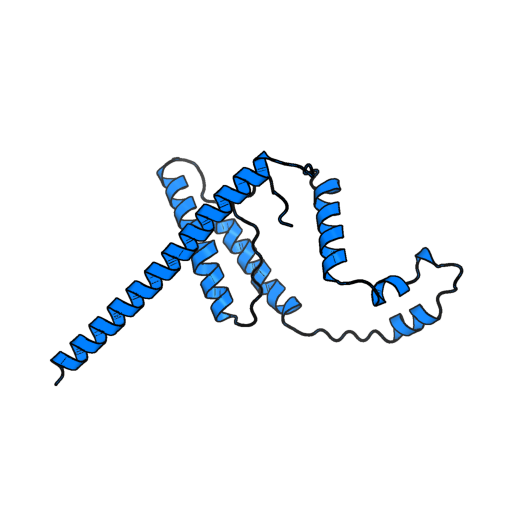N A CA 1
ATOM 1212 C C . ASN A 1 143 ? 3.743 6.470 -14.206 1.00 82.50 143 ASN A C 1
ATOM 1214 O O . ASN A 1 143 ? 3.099 6.047 -15.159 1.00 82.50 143 ASN A O 1
ATOM 1218 N N . PHE A 1 144 ? 5.078 6.465 -14.195 1.00 84.06 144 PHE A N 1
ATOM 1219 C CA . PHE A 1 144 ? 5.878 5.884 -15.272 1.00 84.06 144 PHE A CA 1
ATOM 1220 C C . PHE A 1 144 ? 5.650 4.372 -15.400 1.00 84.06 144 PHE A C 1
ATOM 1222 O O . PHE A 1 144 ? 5.447 3.889 -16.509 1.00 84.06 144 PHE A O 1
ATOM 1229 N N . VAL A 1 145 ? 5.611 3.639 -14.282 1.00 78.56 145 VAL A N 1
ATOM 1230 C CA . VAL A 1 145 ? 5.296 2.198 -14.254 1.00 78.56 145 VAL A CA 1
ATOM 1231 C C . VAL A 1 145 ? 3.861 1.927 -14.724 1.00 78.56 145 VAL A C 1
ATOM 1233 O O . VAL A 1 145 ? 3.618 0.985 -15.475 1.00 78.56 145 VAL A O 1
ATOM 1236 N N . ILE A 1 146 ? 2.894 2.760 -14.336 1.00 79.69 146 ILE A N 1
ATOM 1237 C CA . ILE A 1 146 ? 1.504 2.644 -14.802 1.00 79.69 146 ILE A CA 1
ATOM 1238 C C . ILE A 1 146 ? 1.423 2.877 -16.315 1.00 79.69 146 ILE A C 1
ATOM 1240 O O . ILE A 1 146 ? 0.827 2.084 -17.035 1.00 79.69 146 ILE A O 1
ATOM 1244 N N . LEU A 1 147 ? 2.045 3.940 -16.822 1.00 85.31 147 LEU A N 1
ATOM 1245 C CA . LEU A 1 147 ? 2.038 4.228 -18.256 1.00 85.31 147 LEU A CA 1
ATOM 1246 C C . LEU A 1 147 ? 2.749 3.133 -19.055 1.00 85.31 147 LEU A C 1
ATOM 1248 O O . LEU A 1 147 ? 2.230 2.707 -20.083 1.00 85.31 147 LEU A O 1
ATOM 1252 N N . SER A 1 148 ? 3.892 2.635 -18.576 1.00 82.81 148 SER A N 1
ATOM 1253 C CA . SER A 1 148 ? 4.620 1.564 -19.261 1.00 82.81 148 SER A CA 1
ATOM 1254 C C . SER A 1 148 ? 3.834 0.253 -19.283 1.00 82.81 148 SER A C 1
ATOM 1256 O O . SER A 1 148 ? 3.808 -0.416 -20.314 1.00 82.81 148 SER A O 1
ATOM 1258 N N . THR A 1 149 ? 3.137 -0.090 -18.195 1.00 78.50 149 THR A N 1
ATOM 1259 C CA . THR A 1 149 ? 2.266 -1.276 -18.147 1.00 78.50 149 THR A CA 1
ATOM 1260 C C . THR A 1 149 ? 1.060 -1.139 -19.075 1.00 78.50 149 THR A C 1
ATOM 1262 O O . THR A 1 149 ? 0.758 -2.086 -19.797 1.00 78.50 149 THR A O 1
ATOM 1265 N N . ILE A 1 150 ? 0.420 0.034 -19.142 1.00 83.38 150 ILE A N 1
ATOM 1266 C CA . ILE A 1 150 ? -0.682 0.288 -20.087 1.00 83.38 150 ILE A CA 1
ATOM 1267 C C . ILE A 1 150 ? -0.195 0.155 -21.535 1.00 83.38 150 ILE A C 1
ATOM 1269 O O . ILE A 1 150 ? -0.816 -0.556 -22.321 1.00 83.38 150 ILE A O 1
ATOM 1273 N N . ILE A 1 151 ? 0.930 0.790 -21.882 1.00 88.88 151 ILE A N 1
ATOM 1274 C CA . ILE A 1 151 ? 1.508 0.713 -23.232 1.00 88.88 151 ILE A CA 1
ATOM 1275 C C . ILE A 1 151 ? 1.838 -0.739 -23.594 1.00 88.88 151 ILE A C 1
ATOM 1277 O O . ILE A 1 151 ? 1.485 -1.188 -24.681 1.00 88.88 151 ILE A O 1
ATOM 1281 N N . PHE A 1 152 ? 2.459 -1.489 -22.681 1.00 85.75 152 PHE A N 1
ATOM 1282 C CA . PHE A 1 152 ? 2.780 -2.900 -22.893 1.00 85.75 152 PHE A CA 1
ATOM 1283 C C . PHE A 1 152 ? 1.530 -3.743 -23.184 1.00 85.75 152 PHE A C 1
ATOM 1285 O O . PHE A 1 152 ? 1.522 -4.516 -24.139 1.00 85.75 152 PHE A O 1
ATOM 1292 N N . VAL A 1 153 ? 0.457 -3.564 -22.407 1.00 84.25 153 VAL A N 1
ATOM 1293 C CA . VAL A 1 153 ? -0.808 -4.286 -22.617 1.00 84.25 153 VAL A CA 1
ATOM 1294 C C . VAL A 1 153 ? -1.443 -3.918 -23.962 1.00 84.25 153 VAL A C 1
ATOM 1296 O O . VAL A 1 153 ? -1.908 -4.807 -24.672 1.00 84.25 153 VAL A O 1
ATOM 1299 N N . VAL A 1 154 ? -1.427 -2.640 -24.351 1.00 89.19 154 VAL A N 1
ATOM 1300 C CA . VAL A 1 154 ? -1.970 -2.187 -25.645 1.00 89.19 154 VAL A CA 1
ATOM 1301 C C . VAL A 1 154 ? -1.187 -2.775 -26.820 1.00 89.19 154 VAL A C 1
ATOM 1303 O O . VAL A 1 154 ? -1.796 -3.289 -27.757 1.00 89.19 154 VAL A O 1
ATOM 1306 N N . LEU A 1 155 ? 0.148 -2.749 -26.762 1.00 90.50 155 LEU A N 1
ATOM 1307 C CA . LEU A 1 155 ? 1.000 -3.339 -27.800 1.00 90.50 155 LEU A CA 1
ATOM 1308 C C . LEU A 1 155 ? 0.787 -4.852 -27.911 1.00 90.50 155 LEU A C 1
ATOM 1310 O O . LEU A 1 155 ? 0.680 -5.372 -29.017 1.00 90.50 155 LEU A O 1
ATOM 1314 N N . TRP A 1 156 ? 0.657 -5.545 -26.779 1.00 88.44 156 TRP A N 1
ATOM 1315 C CA . TRP A 1 156 ? 0.382 -6.981 -26.753 1.00 88.44 156 TRP A CA 1
ATOM 1316 C C . TRP A 1 156 ? -0.972 -7.333 -27.389 1.00 88.44 156 TRP A C 1
ATOM 1318 O O . TRP A 1 156 ? -1.073 -8.299 -28.146 1.00 88.44 156 TRP A O 1
ATOM 1328 N N . ILE A 1 157 ? -2.009 -6.526 -27.134 1.00 89.88 157 ILE A N 1
ATOM 1329 C CA . ILE A 1 157 ? -3.319 -6.688 -27.782 1.00 89.88 157 ILE A CA 1
ATOM 1330 C C . ILE A 1 157 ? -3.199 -6.460 -29.293 1.00 89.88 157 ILE A C 1
ATOM 1332 O O . ILE A 1 157 ? -3.721 -7.263 -30.059 1.00 89.88 157 ILE A O 1
ATOM 1336 N N . TYR A 1 158 ? -2.489 -5.412 -29.721 1.00 93.00 158 TYR A N 1
ATOM 1337 C CA . TYR A 1 158 ? -2.281 -5.102 -31.139 1.00 93.00 158 TYR A CA 1
ATOM 1338 C C . TYR A 1 158 ? -1.526 -6.212 -31.887 1.00 93.00 158 TYR A C 1
ATOM 1340 O O . TYR A 1 158 ? -1.885 -6.590 -33.003 1.00 93.00 158 TYR A O 1
ATOM 1348 N N . GLU A 1 159 ? -0.495 -6.784 -31.266 1.00 91.38 159 GLU A N 1
ATOM 1349 C CA . GLU A 1 159 ? 0.227 -7.924 -31.829 1.00 91.38 159 GLU A CA 1
ATOM 1350 C C . GLU A 1 159 ? -0.704 -9.137 -31.975 1.00 91.38 159 GLU A C 1
ATOM 1352 O O . GLU A 1 159 ? -0.737 -9.783 -33.018 1.00 91.38 159 GLU A O 1
ATOM 1357 N N . LYS A 1 160 ? -1.541 -9.418 -30.971 1.00 87.81 160 LYS A N 1
ATOM 1358 C CA . LYS A 1 160 ? -2.487 -10.539 -31.035 1.00 87.81 160 LYS A CA 1
ATOM 1359 C C . LYS A 1 160 ? -3.588 -10.349 -32.071 1.00 87.81 160 LYS A C 1
ATOM 1361 O O . LYS A 1 160 ? -3.919 -11.315 -32.755 1.00 87.81 160 LYS A O 1
ATOM 1366 N N . THR A 1 161 ? -4.139 -9.146 -32.210 1.00 87.81 161 THR A N 1
ATOM 1367 C CA . THR A 1 161 ? -5.161 -8.868 -33.228 1.00 87.81 161 THR A CA 1
ATOM 1368 C C . THR A 1 161 ? -4.583 -8.902 -34.638 1.00 87.81 161 THR A C 1
ATOM 1370 O O . THR A 1 161 ? -5.229 -9.442 -35.530 1.00 87.81 161 THR A O 1
ATOM 1373 N N . SER A 1 162 ? -3.361 -8.402 -34.839 1.00 83.94 162 SER A N 1
ATOM 1374 C CA . SER A 1 162 ? -2.686 -8.473 -36.143 1.00 83.94 162 SER A CA 1
ATOM 1375 C C . SER A 1 162 ? -2.269 -9.899 -36.524 1.00 83.94 162 SER A C 1
ATOM 1377 O O . SER A 1 162 ? -2.403 -10.287 -37.679 1.00 83.94 162 SER A O 1
ATOM 1379 N N . LEU A 1 163 ? -1.836 -10.724 -35.564 1.00 81.75 163 LEU A N 1
ATOM 1380 C CA . LEU A 1 163 ? -1.589 -12.152 -35.802 1.00 81.75 163 LEU A CA 1
ATOM 1381 C C . LEU A 1 163 ? -2.876 -12.918 -36.141 1.00 81.75 163 LEU A C 1
ATOM 1383 O O . LEU A 1 163 ? -2.850 -13.812 -36.983 1.00 81.75 163 LEU A O 1
ATOM 1387 N N . PHE A 1 164 ? -3.995 -12.577 -35.498 1.00 83.06 164 PHE A N 1
ATOM 1388 C CA . PHE A 1 164 ? -5.291 -13.194 -35.779 1.00 83.06 164 PHE A CA 1
ATOM 1389 C C . PHE A 1 164 ? -5.786 -12.849 -37.189 1.00 83.06 164 PHE A C 1
ATOM 1391 O O . PHE A 1 164 ? -6.122 -13.750 -37.951 1.00 83.06 164 PHE A O 1
ATOM 1398 N N . SER A 1 165 ? -5.726 -11.571 -37.582 1.00 79.31 165 SER A N 1
ATOM 1399 C CA . SER A 1 165 ? -6.134 -11.152 -38.927 1.00 79.31 165 SER A CA 1
ATOM 1400 C C . SER A 1 165 ? -5.249 -11.728 -40.037 1.00 79.31 165 SER A C 1
ATOM 1402 O O . SER A 1 165 ? -5.751 -12.022 -41.120 1.00 79.31 165 SER A O 1
ATOM 1404 N N . LEU A 1 166 ? -3.950 -11.929 -39.783 1.00 77.88 166 LEU A N 1
ATOM 1405 C CA . LEU A 1 166 ? -3.063 -12.617 -40.725 1.00 77.88 166 LEU A CA 1
ATOM 1406 C C . LEU A 1 166 ? -3.428 -14.100 -40.872 1.00 77.88 166 LEU A C 1
ATOM 1408 O O . LEU A 1 166 ? -3.496 -14.591 -41.994 1.00 77.88 166 LEU A O 1
ATOM 1412 N N . ASN A 1 167 ? -3.709 -14.810 -39.777 1.00 77.44 167 ASN A N 1
ATOM 1413 C CA . ASN A 1 167 ? -4.129 -16.214 -39.846 1.00 77.44 167 ASN A CA 1
ATOM 1414 C C . ASN A 1 167 ? -5.463 -16.407 -40.590 1.00 77.44 167 ASN A C 1
ATOM 1416 O O . ASN A 1 167 ? -5.602 -17.373 -41.342 1.00 77.44 167 ASN A O 1
ATOM 1420 N N . ASP A 1 168 ? -6.419 -15.490 -40.438 1.00 77.38 168 ASP A N 1
ATOM 1421 C CA . ASP A 1 168 ? -7.680 -15.518 -41.197 1.00 77.38 168 ASP A CA 1
ATOM 1422 C C . ASP A 1 168 ? -7.463 -15.237 -42.698 1.00 77.38 168 ASP A C 1
ATOM 1424 O O . ASP A 1 168 ? -8.167 -15.780 -43.550 1.00 77.38 168 ASP A O 1
ATOM 1428 N N . ALA A 1 169 ? -6.460 -14.422 -43.043 1.00 72.81 169 ALA A N 1
ATOM 1429 C CA . ALA A 1 169 ? -6.098 -14.138 -44.432 1.00 72.81 169 ALA A CA 1
ATOM 1430 C C . ALA A 1 169 ? -5.352 -15.296 -45.121 1.00 72.81 169 ALA A C 1
ATOM 1432 O O . ALA A 1 169 ? -5.446 -15.425 -46.336 1.00 72.81 169 ALA A O 1
ATOM 1433 N N . PHE A 1 170 ? -4.619 -16.130 -44.373 1.00 72.56 170 PHE A N 1
ATOM 1434 C CA . PHE A 1 170 ? -3.907 -17.303 -44.907 1.00 72.56 170 PHE A CA 1
ATOM 1435 C C . PHE A 1 170 ? -4.737 -18.600 -44.899 1.00 72.56 170 PHE A C 1
ATOM 1437 O O . PHE A 1 170 ? -4.285 -19.604 -45.448 1.00 72.56 170 PHE A O 1
ATOM 1444 N N . SER A 1 171 ? -5.909 -18.612 -44.253 1.00 66.81 171 SER A N 1
ATOM 1445 C CA . SER A 1 171 ? -6.792 -19.789 -44.159 1.00 66.81 171 SER A CA 1
ATOM 1446 C C . SER A 1 171 ? -7.974 -19.788 -45.141 1.00 66.81 171 SER A C 1
ATOM 1448 O O . SER A 1 171 ? -8.681 -20.794 -45.210 1.00 66.81 171 SER A O 1
ATOM 1450 N N . ASN A 1 172 ? -8.154 -18.709 -45.913 1.00 51.59 172 ASN A N 1
ATOM 1451 C CA . ASN A 1 172 ? -9.054 -18.622 -47.075 1.00 51.59 172 ASN A CA 1
ATOM 1452 C C . ASN A 1 172 ? -8.267 -18.745 -48.383 1.00 51.59 172 ASN A C 1
ATOM 1454 O O . ASN A 1 172 ? -8.845 -19.277 -49.356 1.00 51.59 172 ASN A O 1
#

Foldseek 3Di:
DQFQDPPDPARPDDDDDPDPVVVVVCLCQQQQVVLVVVQVCCVVVPVPDHRCRNVVSVVVVVVVVVVCVVPVDDDDDPCVVVVVVLVVDDPVVVVPRCPVVVPDDPVVVVVVVVVCCCCPVVVDDRDDPPSVVVNVVNVVVSVVSVVVVVVVVVVVVVVVVVVVVVVVVVVD

Radius of gyration: 24.16 Å; chains: 1; bounding box: 58×40×81 Å

InterPro domains:
  IPR033640 Fatty acyl-CoA reductase, C-terminal [PF03015] (31-123)
  IPR033640 Fatty acyl-CoA reductase, C-terminal [cd09071] (29-93)

Secondary structure (DSSP, 8-state):
-PPPPTT-SS-------S-HHHHHHHHIIIIIHHHHHHHHHHHHHSTTPPP-HHHHHHHHHHHHHHHHHHHHS------HHHHHHHHHS-GGGGGG-TTHHHHS-HHHHHHHHHHHHHHHTS---S--HHHHHHHHHHHHHHHHHHHHHHHHHHHHHHHHHHHHHHHHHH--

pLDDT: mean 77.15, std 8.64, range [40.94, 93.0]